Protein AF-A0A0C2X3Q7-F1 (afdb_monomer_lite)

pLDDT: mean 72.23, std 17.95, range [36.09, 97.81]

Sequence (148 aa):
MDGPANLVQNLPSLLKHLSLNDTALFSLTTIRKDLPRLESLTIGFFSVRGLDKFLGDAVERILNTTQLKTFQGTSCNTDTMPVIERTLRPTSNSLEHLTLWEFYTTDPDSISIDLNHFLRLTKITITQLCSFPYYLSDPPCLRLDDKR

Radius of gyration: 16.38 Å; chains: 1; bounding box: 29×50×46 Å

Structure (mmCIF, N/CA/C/O backbone):
data_AF-A0A0C2X3Q7-F1
#
_entry.id   AF-A0A0C2X3Q7-F1
#
loop_
_atom_site.group_PDB
_atom_site.id
_atom_site.type_symbol
_atom_site.label_atom_id
_atom_site.label_alt_id
_atom_site.label_comp_id
_atom_site.label_asym_id
_atom_site.label_entity_id
_atom_site.label_seq_id
_atom_site.pdbx_PDB_ins_code
_atom_site.Cartn_x
_atom_site.Cartn_y
_atom_site.Cartn_z
_atom_site.occupancy
_atom_site.B_iso_or_equiv
_atom_site.auth_seq_id
_atom_site.auth_comp_id
_atom_site.auth_asym_id
_atom_site.auth_atom_id
_atom_site.pdbx_PDB_model_num
ATOM 1 N N . MET A 1 1 ? 5.082 24.020 -13.326 1.00 41.81 1 MET A N 1
ATOM 2 C CA . MET A 1 1 ? 3.707 23.994 -12.797 1.00 41.81 1 MET A CA 1
ATOM 3 C C . MET A 1 1 ? 3.828 23.918 -11.296 1.00 41.81 1 MET A C 1
ATOM 5 O O . MET A 1 1 ? 4.371 22.934 -10.809 1.00 41.81 1 MET A O 1
ATOM 9 N N . ASP A 1 2 ? 3.410 24.964 -10.594 1.00 46.12 2 ASP A N 1
ATOM 10 C CA . ASP A 1 2 ? 3.359 24.944 -9.136 1.00 46.12 2 ASP A CA 1
ATOM 11 C C . ASP A 1 2 ? 2.229 24.001 -8.715 1.00 46.12 2 ASP A C 1
ATOM 13 O O . ASP A 1 2 ? 1.064 24.219 -9.051 1.00 46.12 2 ASP A O 1
ATOM 17 N N . GLY A 1 3 ? 2.582 22.896 -8.055 1.00 53.41 3 GLY A N 1
ATOM 18 C CA . GLY A 1 3 ? 1.598 22.002 -7.449 1.00 53.41 3 GLY A CA 1
ATOM 19 C C . GLY A 1 3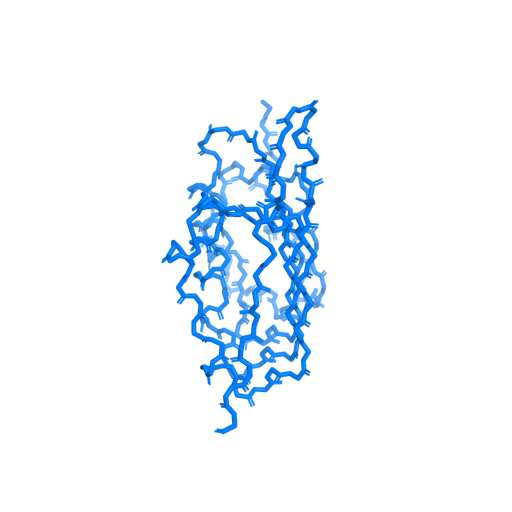 ? 0.841 22.725 -6.329 1.00 53.41 3 GLY A C 1
ATOM 20 O O . GLY A 1 3 ? 1.339 23.717 -5.789 1.00 53.41 3 GLY A O 1
ATOM 21 N N . PRO A 1 4 ? -0.360 22.262 -5.943 1.00 54.31 4 PRO A N 1
ATOM 22 C CA . PRO A 1 4 ? -1.087 22.864 -4.836 1.00 54.31 4 PRO A CA 1
ATOM 23 C C . PRO A 1 4 ? -0.316 22.619 -3.532 1.00 54.31 4 PRO A C 1
ATOM 25 O O . PRO A 1 4 ? -0.476 21.578 -2.893 1.00 54.31 4 PRO A O 1
ATOM 28 N N . ALA A 1 5 ? 0.487 23.604 -3.117 1.00 56.00 5 ALA A N 1
ATOM 29 C CA . ALA A 1 5 ? 1.369 23.569 -1.942 1.00 56.00 5 ALA A CA 1
ATOM 30 C C . ALA A 1 5 ? 0.656 23.236 -0.610 1.00 56.00 5 ALA A C 1
ATOM 32 O O . ALA A 1 5 ? 1.299 22.978 0.404 1.00 56.00 5 ALA A O 1
ATOM 33 N N . ASN A 1 6 ? -0.682 23.193 -0.614 1.00 60.97 6 ASN A N 1
ATOM 34 C CA . ASN A 1 6 ? -1.524 23.030 0.566 1.00 60.97 6 ASN A CA 1
ATOM 35 C C . ASN A 1 6 ? -2.475 21.821 0.495 1.00 60.97 6 ASN A C 1
ATOM 37 O O . ASN A 1 6 ? -3.364 21.717 1.340 1.00 60.97 6 ASN A O 1
ATOM 41 N N . LEU A 1 7 ? -2.343 20.910 -0.482 1.00 66.56 7 LEU A N 1
ATOM 42 C CA . LEU A 1 7 ? -3.272 19.773 -0.615 1.00 66.56 7 LEU A CA 1
ATOM 43 C C . LEU A 1 7 ? -3.336 18.941 0.677 1.00 66.56 7 LEU A C 1
ATOM 45 O O . LEU A 1 7 ? -4.417 18.652 1.182 1.00 66.56 7 LEU A O 1
ATOM 49 N N . VAL A 1 8 ? -2.176 18.640 1.263 1.00 65.25 8 VAL A N 1
ATOM 50 C CA . VAL A 1 8 ? -2.064 17.849 2.499 1.00 65.25 8 VAL A CA 1
ATOM 51 C C . VAL A 1 8 ? -2.624 18.564 3.721 1.00 65.25 8 VAL A C 1
ATOM 53 O O . VAL A 1 8 ? -3.251 17.937 4.580 1.00 65.25 8 VAL A O 1
ATOM 56 N N . GLN A 1 9 ? -2.405 19.876 3.810 1.00 66.00 9 GLN A N 1
ATOM 57 C CA . GLN A 1 9 ? -2.874 20.674 4.941 1.00 66.00 9 GLN A CA 1
ATOM 58 C C . GLN A 1 9 ? -4.404 20.722 4.999 1.00 66.00 9 GLN A C 1
ATOM 60 O O . GLN A 1 9 ? -4.974 20.796 6.084 1.00 66.00 9 GLN A O 1
ATOM 65 N N . ASN A 1 10 ? -5.058 20.600 3.843 1.00 71.88 10 ASN A N 1
ATOM 66 C CA . ASN A 1 10 ? -6.509 20.644 3.714 1.00 71.88 10 ASN A CA 1
ATOM 67 C C . ASN A 1 10 ? -7.181 19.261 3.714 1.00 71.88 10 ASN A C 1
ATOM 69 O O . ASN A 1 10 ? -8.400 19.185 3.560 1.00 71.88 10 ASN A O 1
ATOM 73 N N . LEU A 1 11 ? -6.439 18.158 3.893 1.00 78.19 11 LEU A N 1
ATOM 74 C CA . LEU A 1 11 ? -7.067 16.834 3.949 1.00 78.19 11 LEU A CA 1
ATOM 75 C C . LEU A 1 11 ? -7.977 16.723 5.188 1.00 78.19 11 LEU A C 1
ATOM 77 O O . LEU A 1 11 ? -7.550 17.081 6.288 1.00 78.19 11 LEU A O 1
ATOM 81 N N . PRO A 1 12 ? -9.199 16.184 5.080 1.00 81.69 12 PRO A N 1
ATOM 82 C CA . PRO A 1 12 ? -10.050 15.946 6.243 1.00 81.69 12 PRO A CA 1
ATOM 83 C C . PRO A 1 12 ? -9.371 15.015 7.260 1.00 81.69 12 PRO A C 1
ATOM 85 O O . PRO A 1 12 ? -8.727 14.043 6.875 1.00 81.69 12 PRO A O 1
ATOM 88 N N . SER A 1 13 ? -9.532 15.264 8.563 1.00 79.38 13 SER A N 1
ATOM 89 C CA . SER A 1 13 ? -8.960 14.397 9.615 1.00 79.38 13 SER A CA 1
ATOM 90 C C . SER A 1 13 ? -9.572 12.991 9.635 1.00 79.38 13 SER A C 1
ATOM 92 O O . SER A 1 13 ? -8.913 12.033 10.029 1.00 79.38 13 SER A O 1
ATOM 94 N N . LEU A 1 14 ? -10.820 12.864 9.172 1.00 84.75 14 LEU A N 1
ATOM 95 C CA . LEU A 1 14 ? -11.555 11.602 9.041 1.00 84.75 14 LEU A CA 1
ATOM 96 C C . LEU A 1 14 ? -11.313 10.897 7.698 1.00 84.75 14 LEU A C 1
ATOM 98 O O . LEU A 1 14 ? -11.988 9.913 7.397 1.00 84.75 14 LEU A O 1
ATOM 102 N N . LEU A 1 15 ? -10.398 11.404 6.864 1.00 86.62 15 LEU A N 1
ATOM 103 C CA . LEU A 1 15 ? -10.087 10.781 5.585 1.00 86.62 15 LEU A CA 1
ATOM 104 C C . LEU A 1 15 ? -9.487 9.390 5.819 1.00 86.62 15 LEU A C 1
ATOM 106 O O . LEU A 1 15 ? -8.459 9.254 6.478 1.00 86.62 15 LEU A O 1
ATOM 110 N N . LYS A 1 16 ? -10.134 8.370 5.253 1.00 90.00 16 LYS A N 1
ATOM 111 C CA . LYS A 1 16 ? -9.705 6.965 5.341 1.00 90.00 16 LYS A CA 1
ATOM 112 C C . LYS A 1 16 ? -9.061 6.446 4.063 1.00 90.00 16 LYS A C 1
ATOM 114 O O . LYS A 1 16 ? -8.269 5.513 4.119 1.00 90.00 16 LYS A O 1
ATOM 119 N N . HIS A 1 17 ? -9.409 7.037 2.926 1.00 91.12 17 HIS A N 1
ATOM 120 C CA . HIS A 1 17 ? -8.974 6.594 1.610 1.00 91.12 17 HIS A CA 1
ATOM 121 C C . HIS A 1 17 ? -8.365 7.784 0.884 1.00 91.12 17 HIS A C 1
ATOM 123 O O . HIS A 1 17 ? -9.013 8.822 0.757 1.00 91.12 17 HIS A O 1
ATOM 129 N N . LEU A 1 18 ? -7.128 7.635 0.424 1.00 87.25 18 LEU A N 1
ATOM 130 C CA . LEU A 1 18 ? -6.441 8.653 -0.355 1.00 87.25 18 LEU A CA 1
ATOM 131 C C . LEU A 1 18 ? -5.835 8.016 -1.603 1.00 87.25 18 LEU A C 1
ATOM 133 O O . LEU A 1 18 ? -5.149 7.003 -1.513 1.00 87.25 18 LEU A O 1
ATOM 137 N N . SER A 1 19 ? -6.075 8.637 -2.754 1.00 87.50 19 SER A N 1
ATOM 138 C CA . SER A 1 19 ? -5.438 8.276 -4.017 1.00 87.50 19 SER A CA 1
ATOM 139 C C . SER A 1 19 ? -4.653 9.473 -4.527 1.00 87.50 19 SER A C 1
ATOM 141 O O . SER A 1 19 ? -5.211 10.556 -4.695 1.00 87.50 19 SER A O 1
ATOM 143 N N . LEU A 1 20 ? -3.366 9.266 -4.764 1.00 80.75 20 LEU A N 1
ATOM 144 C CA . LEU A 1 20 ? -2.415 10.243 -5.271 1.00 80.75 20 LEU A CA 1
ATOM 145 C C . LEU A 1 20 ? -1.870 9.711 -6.595 1.00 80.75 20 LEU A C 1
ATOM 147 O O . LEU A 1 20 ? -0.801 9.112 -6.629 1.00 80.75 20 LEU A O 1
ATOM 151 N N . ASN A 1 21 ? -2.643 9.872 -7.668 1.00 75.00 21 ASN A N 1
ATOM 152 C CA . ASN A 1 21 ? -2.231 9.470 -9.014 1.00 75.00 21 ASN A CA 1
ATOM 153 C C . ASN A 1 21 ? -1.784 10.702 -9.783 1.00 75.00 21 ASN A C 1
ATOM 155 O O . ASN A 1 21 ? -2.478 11.718 -9.756 1.00 75.00 21 ASN A O 1
ATOM 159 N N . ASP A 1 22 ? -0.633 10.611 -10.444 1.00 66.75 22 ASP A N 1
ATOM 160 C CA . ASP A 1 22 ? -0.088 11.669 -11.302 1.00 66.75 22 ASP A CA 1
ATOM 161 C C . ASP A 1 22 ? 0.080 13.021 -10.582 1.00 66.75 22 ASP A C 1
ATOM 163 O O . ASP A 1 22 ? 0.189 14.083 -11.197 1.00 66.75 22 ASP A O 1
ATOM 167 N N . THR A 1 23 ? 0.115 12.996 -9.247 1.00 59.44 23 THR A N 1
ATOM 168 C CA . THR A 1 23 ? 0.276 14.190 -8.426 1.00 59.44 23 THR A CA 1
ATOM 169 C C . THR A 1 23 ? 1.744 14.425 -8.163 1.00 59.44 23 THR A C 1
ATOM 171 O O . THR A 1 23 ? 2.382 13.700 -7.400 1.00 59.44 23 THR A O 1
ATOM 174 N N . ALA A 1 24 ? 2.274 15.496 -8.731 1.00 56.47 24 ALA A N 1
ATOM 175 C CA . ALA A 1 24 ? 3.584 15.966 -8.349 1.00 56.47 24 ALA A CA 1
ATOM 176 C C . ALA A 1 24 ? 3.483 16.754 -7.032 1.00 56.47 24 ALA A C 1
ATOM 178 O O . ALA A 1 24 ? 2.967 17.873 -6.975 1.00 56.47 24 ALA A O 1
ATOM 179 N N . LEU A 1 25 ? 3.948 16.132 -5.948 1.00 56.91 25 LEU A N 1
ATOM 180 C CA . LEU A 1 25 ? 4.007 16.732 -4.618 1.00 56.91 25 LEU A CA 1
ATOM 181 C C . LEU A 1 25 ? 5.211 17.680 -4.528 1.00 56.91 25 LEU A C 1
ATOM 183 O O . LEU A 1 25 ? 6.226 17.393 -3.898 1.00 56.91 25 LEU A O 1
ATOM 187 N N . PHE A 1 26 ? 5.109 18.820 -5.205 1.00 50.47 26 PHE A N 1
ATOM 188 C CA . PHE A 1 26 ? 6.113 19.872 -5.138 1.00 50.47 26 PHE A CA 1
ATOM 189 C C . PHE A 1 26 ? 5.932 20.655 -3.835 1.00 50.47 26 PHE A C 1
ATOM 191 O O . PHE A 1 26 ? 5.015 21.458 -3.717 1.00 50.47 26 PHE A O 1
ATOM 198 N N . SER A 1 27 ? 6.824 20.432 -2.869 1.00 50.03 27 SER A N 1
ATOM 199 C CA . SER A 1 27 ? 6.915 21.196 -1.617 1.00 50.03 27 SER A CA 1
ATOM 200 C C . SER A 1 27 ? 5.711 21.038 -0.677 1.00 50.03 27 SER A C 1
ATOM 202 O O . SER A 1 27 ? 4.710 21.746 -0.760 1.00 50.03 27 SER A O 1
ATOM 204 N N . LEU A 1 28 ? 5.834 20.118 0.281 1.00 54.22 28 LEU A N 1
ATOM 205 C CA . LEU A 1 28 ? 4.897 20.000 1.396 1.00 54.22 28 LEU A CA 1
ATOM 206 C C . LEU A 1 28 ? 5.579 20.516 2.659 1.00 54.22 28 LEU A C 1
ATOM 208 O O . LEU A 1 28 ? 6.569 19.949 3.124 1.00 54.22 28 LEU A O 1
ATOM 212 N N . THR A 1 29 ? 5.055 21.607 3.212 1.00 50.84 29 THR A N 1
ATOM 213 C CA . THR A 1 29 ? 5.485 22.107 4.519 1.00 50.84 29 THR A CA 1
ATOM 214 C C . THR A 1 29 ? 4.959 21.184 5.621 1.00 50.84 29 THR A C 1
ATOM 216 O O . THR A 1 29 ? 3.769 20.889 5.722 1.00 50.84 29 THR A O 1
ATOM 219 N N . THR A 1 30 ? 5.889 20.704 6.442 1.00 53.66 30 THR A N 1
ATOM 220 C CA . THR A 1 30 ? 5.823 19.514 7.308 1.00 53.66 30 THR A CA 1
ATOM 221 C C . THR A 1 30 ? 5.035 19.661 8.612 1.00 53.66 30 THR A C 1
ATOM 223 O O . THR A 1 30 ? 5.306 18.961 9.583 1.00 53.66 30 THR A O 1
ATOM 226 N N . ILE A 1 31 ? 4.083 20.586 8.700 1.00 54.16 31 ILE A N 1
ATOM 227 C CA . ILE A 1 31 ? 3.568 21.031 10.003 1.00 54.16 31 ILE A CA 1
ATOM 228 C C . ILE A 1 31 ? 2.073 20.748 10.124 1.00 54.16 31 ILE A C 1
ATOM 230 O O . ILE A 1 31 ? 1.260 21.659 10.253 1.00 54.16 31 ILE A O 1
ATOM 234 N N . ARG A 1 32 ? 1.686 19.469 10.108 1.00 61.78 32 ARG A N 1
ATOM 235 C CA . ARG A 1 32 ? 0.347 19.070 10.556 1.00 61.78 32 ARG A CA 1
ATOM 236 C C . ARG A 1 32 ? 0.460 18.154 11.769 1.00 61.78 32 ARG A C 1
ATOM 238 O O . ARG A 1 32 ? 1.060 17.092 11.686 1.00 61.78 32 ARG A O 1
ATOM 245 N N . LYS A 1 33 ? -0.117 18.587 12.897 1.00 59.91 33 LYS A N 1
ATOM 246 C CA . LYS A 1 33 ? -0.119 17.826 14.161 1.00 59.91 33 LYS A CA 1
ATOM 247 C C . LYS A 1 33 ? -0.993 16.568 14.091 1.00 59.91 33 LYS A C 1
ATOM 249 O O . LYS A 1 33 ? -0.638 15.566 14.696 1.00 59.91 33 LYS A O 1
ATOM 254 N N . ASP A 1 34 ? -2.066 16.611 13.298 1.00 68.56 34 ASP A N 1
ATOM 255 C CA . ASP A 1 34 ? -3.007 15.502 13.127 1.00 68.56 34 ASP A CA 1
ATOM 256 C C . ASP A 1 34 ? -3.009 15.016 11.675 1.00 68.56 34 ASP A C 1
ATOM 258 O O . ASP A 1 34 ? -3.689 15.582 10.814 1.00 68.56 34 ASP A O 1
ATOM 262 N N . LEU A 1 35 ? -2.222 13.976 11.393 1.00 70.81 35 LEU A N 1
ATOM 263 C CA . LEU A 1 35 ? -2.261 13.288 10.103 1.00 70.81 35 LEU A CA 1
ATOM 264 C C . LEU A 1 35 ? -3.488 12.364 10.041 1.00 70.81 35 LEU A C 1
ATOM 266 O O . LEU A 1 35 ? -3.784 11.689 11.034 1.00 70.81 35 LEU A O 1
ATOM 270 N N . PRO A 1 36 ? -4.197 12.298 8.898 1.00 72.56 36 PRO A N 1
ATOM 271 C CA . PRO A 1 36 ? -5.309 11.371 8.742 1.00 72.56 36 PRO A CA 1
ATOM 272 C C . PRO A 1 36 ? -4.827 9.929 8.940 1.00 72.56 36 PRO A C 1
ATOM 274 O O . PRO A 1 36 ? -3.764 9.536 8.453 1.00 72.56 36 PRO A O 1
ATOM 277 N N . ARG A 1 37 ? -5.620 9.141 9.670 1.00 79.81 37 ARG A N 1
ATOM 278 C CA . ARG A 1 37 ? -5.389 7.705 9.869 1.00 79.81 37 ARG A CA 1
ATOM 279 C C . ARG A 1 37 ? -5.972 6.951 8.679 1.00 79.81 37 ARG A C 1
ATOM 281 O O . ARG A 1 37 ? -7.129 6.535 8.708 1.00 79.81 37 ARG A O 1
ATOM 288 N N . LEU A 1 38 ? -5.183 6.845 7.617 1.00 87.12 38 LEU A N 1
ATOM 289 C CA . LEU A 1 38 ? -5.616 6.192 6.388 1.00 87.12 38 LEU A CA 1
ATOM 290 C C . LEU A 1 38 ? -5.745 4.680 6.585 1.00 87.12 38 LEU A C 1
ATOM 292 O O . LEU A 1 38 ? -4.848 4.031 7.116 1.00 87.12 38 LEU A O 1
ATOM 296 N N . GLU A 1 39 ? -6.851 4.129 6.093 1.00 93.50 39 GLU A N 1
ATOM 297 C CA . GLU A 1 39 ? -7.060 2.689 5.933 1.00 93.50 39 GLU A CA 1
ATOM 298 C C . GLU A 1 39 ? -6.646 2.225 4.523 1.00 93.50 39 GLU A C 1
ATOM 300 O O . GLU A 1 39 ? -6.273 1.066 4.345 1.00 93.50 39 GLU A O 1
ATOM 305 N N . SER A 1 40 ? -6.667 3.121 3.525 1.00 93.56 40 SER A N 1
ATOM 306 C CA . SER A 1 40 ? -6.309 2.826 2.132 1.00 93.56 40 SER A CA 1
ATOM 307 C C . SER A 1 40 ? -5.510 3.950 1.478 1.00 93.56 40 SER A C 1
ATOM 309 O O . SER A 1 40 ? -5.866 5.126 1.600 1.00 93.56 40 SER A O 1
ATOM 311 N N . LEU A 1 41 ? -4.479 3.574 0.722 1.00 91.06 41 LEU A N 1
ATOM 312 C CA . LEU A 1 41 ? -3.573 4.487 0.035 1.00 91.06 41 LEU A CA 1
ATOM 313 C C . LEU A 1 41 ? -3.240 3.944 -1.351 1.00 91.06 41 LEU A C 1
ATOM 315 O O . LEU A 1 41 ? -2.734 2.830 -1.481 1.00 91.06 41 LEU A O 1
ATOM 319 N N . THR A 1 42 ? -3.484 4.764 -2.365 1.00 90.38 42 THR A N 1
ATOM 320 C CA . THR A 1 42 ? -3.041 4.524 -3.737 1.00 90.38 42 THR A CA 1
ATOM 321 C C . THR A 1 42 ? -2.044 5.608 -4.124 1.00 90.38 42 THR A C 1
ATOM 323 O O . THR A 1 42 ? -2.331 6.792 -3.944 1.00 90.38 42 THR A O 1
ATOM 326 N N . ILE A 1 43 ? -0.879 5.216 -4.634 1.00 84.44 43 ILE A N 1
ATOM 327 C CA . ILE A 1 43 ? 0.151 6.125 -5.140 1.00 84.44 43 ILE A CA 1
ATOM 328 C C . ILE A 1 43 ? 0.489 5.727 -6.572 1.00 84.44 43 ILE A C 1
ATOM 330 O O . ILE A 1 43 ? 0.935 4.606 -6.824 1.00 84.44 43 ILE A O 1
ATOM 334 N N . GLY A 1 44 ? 0.303 6.667 -7.492 1.00 81.38 44 GLY A N 1
ATOM 335 C CA . GLY A 1 44 ? 0.779 6.564 -8.859 1.00 81.38 44 GLY A CA 1
ATOM 336 C C . GLY A 1 44 ? 2.060 7.363 -9.060 1.00 81.38 44 GLY A C 1
ATOM 337 O O . GLY A 1 44 ? 2.083 8.572 -8.820 1.00 81.38 44 GLY A O 1
ATOM 338 N N . PHE A 1 45 ? 3.126 6.696 -9.499 1.00 73.06 45 PHE A N 1
ATOM 339 C CA . PHE A 1 45 ? 4.403 7.342 -9.797 1.00 73.06 45 PHE A CA 1
ATOM 340 C C . PHE A 1 45 ? 4.468 7.668 -11.290 1.00 73.06 45 PHE A C 1
ATOM 342 O O . PHE A 1 45 ? 4.415 6.768 -12.127 1.00 73.06 45 PHE A O 1
ATOM 349 N N . PHE A 1 46 ? 4.594 8.944 -11.653 1.00 65.00 46 PHE A N 1
ATOM 350 C CA . PHE A 1 46 ? 4.838 9.306 -13.049 1.00 65.00 46 PHE A CA 1
ATOM 351 C C . PHE A 1 46 ? 6.338 9.248 -13.337 1.00 65.00 46 PHE A C 1
ATOM 353 O O . PHE A 1 46 ? 7.130 9.836 -12.601 1.00 65.00 46 PHE A O 1
ATOM 360 N N . SER A 1 47 ? 6.721 8.581 -14.430 1.00 50.97 47 SER A N 1
ATOM 361 C CA . SER A 1 47 ? 8.103 8.497 -14.920 1.00 50.97 47 SER A CA 1
ATOM 362 C C . SER A 1 47 ? 8.574 9.852 -15.467 1.00 50.97 47 SER A C 1
ATOM 364 O O . SER A 1 47 ? 8.689 10.071 -16.672 1.00 50.97 47 SER A O 1
ATOM 366 N N . VAL A 1 48 ? 8.825 10.814 -14.583 1.00 47.25 48 VAL A N 1
ATOM 367 C CA . VAL A 1 48 ? 9.581 12.019 -14.926 1.00 47.25 48 VAL A CA 1
ATOM 368 C C . VAL A 1 48 ? 10.837 12.003 -14.075 1.00 47.25 48 VAL A C 1
ATOM 370 O O . VAL A 1 48 ? 10.775 12.146 -12.855 1.00 47.25 48 VAL A O 1
ATOM 373 N N . ARG A 1 49 ? 11.980 11.796 -14.739 1.00 48.81 49 ARG A N 1
ATOM 374 C CA . ARG A 1 49 ? 13.308 11.666 -14.124 1.00 48.81 49 ARG A CA 1
ATOM 375 C C . ARG A 1 49 ? 13.487 12.669 -12.978 1.00 48.81 49 ARG A C 1
ATOM 377 O O . ARG A 1 49 ? 13.508 13.875 -13.213 1.00 48.81 49 ARG A O 1
ATOM 384 N N . GLY A 1 50 ? 13.640 12.161 -11.754 1.00 50.69 50 GLY A N 1
ATOM 385 C CA . GLY A 1 50 ? 13.987 12.959 -10.576 1.00 50.69 50 GLY A CA 1
ATOM 386 C C . GLY A 1 50 ? 12.843 13.279 -9.610 1.00 50.69 50 GLY A C 1
ATOM 387 O O . GLY A 1 50 ? 13.127 13.839 -8.555 1.00 50.69 50 GLY A O 1
ATOM 388 N N . LEU A 1 51 ? 11.590 12.913 -9.906 1.00 52.59 51 LEU A N 1
ATOM 389 C CA . LEU A 1 51 ? 10.447 13.110 -8.995 1.00 52.59 51 LEU A CA 1
ATOM 390 C C . LEU A 1 51 ? 10.324 12.027 -7.906 1.00 52.59 51 LEU A C 1
ATOM 392 O O . LEU A 1 51 ? 9.725 12.276 -6.858 1.00 52.59 51 LEU A O 1
ATOM 396 N N . ASP A 1 52 ? 10.959 10.872 -8.100 1.00 50.25 52 ASP A N 1
ATOM 397 C CA . ASP A 1 52 ? 10.849 9.700 -7.216 1.00 50.25 52 ASP A CA 1
ATOM 398 C C . ASP A 1 52 ? 11.427 9.989 -5.820 1.00 50.25 52 ASP A C 1
ATOM 400 O O . ASP A 1 52 ? 10.837 9.646 -4.793 1.00 50.25 52 ASP A O 1
ATOM 404 N N . LYS A 1 53 ? 12.538 10.740 -5.764 1.00 50.72 53 LYS A N 1
ATOM 405 C CA . LYS A 1 53 ? 13.139 11.198 -4.499 1.00 50.72 53 LYS A CA 1
ATOM 406 C C . LYS A 1 53 ? 12.237 12.174 -3.734 1.00 50.72 53 LYS A C 1
ATOM 408 O O . LYS A 1 53 ? 12.224 12.142 -2.509 1.00 50.72 53 LYS A O 1
ATOM 413 N N . PHE A 1 54 ? 11.473 13.016 -4.433 1.00 52.25 54 PHE A N 1
ATOM 414 C CA . PHE A 1 54 ? 10.612 14.023 -3.802 1.00 52.25 54 PHE A CA 1
ATOM 415 C C . PHE A 1 54 ? 9.297 13.435 -3.288 1.00 52.25 54 PHE A C 1
ATOM 417 O O . PHE A 1 54 ? 8.815 13.848 -2.235 1.00 52.25 54 PHE A O 1
ATOM 424 N N . LEU A 1 55 ? 8.734 12.455 -3.999 1.00 58.47 55 LEU A N 1
ATOM 425 C CA . LEU A 1 55 ? 7.494 11.793 -3.598 1.00 58.47 55 LEU A CA 1
ATOM 426 C C . LEU A 1 55 ? 7.675 10.928 -2.346 1.00 58.47 55 LEU A C 1
ATOM 428 O O . LEU A 1 55 ? 6.814 10.972 -1.471 1.00 58.47 55 LEU A O 1
ATOM 432 N N . GLY A 1 56 ? 8.789 10.200 -2.210 1.00 56.62 56 GLY A N 1
ATOM 433 C CA . GLY A 1 56 ? 9.007 9.354 -1.030 1.00 56.62 56 GLY A CA 1
ATOM 434 C C . GLY A 1 56 ? 9.125 10.139 0.270 1.00 56.62 56 GLY A C 1
ATOM 435 O O . GLY A 1 56 ? 8.420 9.852 1.235 1.00 56.62 56 GLY A O 1
ATOM 436 N N . ASP A 1 57 ? 9.929 11.201 0.264 1.00 60.31 57 ASP A N 1
ATOM 437 C CA . ASP A 1 57 ? 10.089 12.057 1.439 1.00 60.31 57 ASP A CA 1
ATOM 438 C C . ASP A 1 57 ? 8.800 12.821 1.767 1.00 60.31 57 ASP A C 1
ATOM 440 O O . ASP A 1 57 ? 8.515 13.091 2.932 1.00 60.31 57 ASP A O 1
ATOM 444 N N . ALA A 1 58 ? 8.001 13.161 0.752 1.00 62.16 58 ALA A N 1
ATOM 445 C CA . ALA A 1 58 ? 6.690 13.759 0.938 1.00 62.16 58 ALA A CA 1
ATOM 446 C C . ALA A 1 58 ? 5.730 12.778 1.622 1.00 62.16 58 ALA A C 1
ATOM 448 O O . ALA A 1 58 ? 5.221 13.097 2.693 1.00 62.16 58 ALA A O 1
ATOM 449 N N . VAL A 1 59 ? 5.514 11.589 1.049 1.00 64.38 59 VAL A N 1
ATOM 450 C CA . VAL A 1 59 ? 4.546 10.587 1.534 1.00 64.38 59 VAL A CA 1
ATOM 451 C C . VAL A 1 59 ? 4.792 10.227 3.002 1.00 64.38 59 VAL A C 1
ATOM 453 O O . VAL A 1 59 ? 3.846 10.238 3.791 1.00 64.38 59 VAL A O 1
ATOM 456 N N . GLU A 1 60 ? 6.050 10.010 3.394 1.00 63.28 60 GLU A N 1
ATOM 457 C CA . GLU A 1 60 ? 6.432 9.731 4.787 1.00 63.28 60 GLU A CA 1
ATOM 458 C C . GLU A 1 60 ? 6.094 10.883 5.746 1.00 63.28 60 GLU A C 1
ATOM 460 O O . GLU A 1 60 ? 5.711 10.668 6.895 1.00 63.28 60 GLU A O 1
ATOM 465 N N . ARG A 1 61 ? 6.236 12.127 5.283 1.00 64.62 61 ARG A N 1
ATOM 466 C CA . ARG A 1 61 ? 6.016 13.330 6.097 1.00 64.62 61 ARG A CA 1
ATOM 467 C C . ARG A 1 61 ? 4.548 13.713 6.221 1.00 64.62 61 ARG A C 1
ATOM 469 O O . ARG A 1 61 ? 4.196 14.467 7.128 1.00 64.62 61 ARG A O 1
ATOM 476 N N . ILE A 1 62 ? 3.710 13.251 5.297 1.00 67.12 62 ILE A N 1
ATOM 477 C CA . ILE A 1 62 ? 2.339 13.743 5.148 1.00 67.12 62 ILE A CA 1
ATOM 478 C C . ILE A 1 62 ? 1.268 12.736 5.525 1.00 67.12 62 ILE A C 1
ATOM 480 O O . ILE A 1 62 ? 0.120 13.140 5.701 1.00 67.12 62 ILE A O 1
ATOM 484 N N . LEU A 1 63 ? 1.614 11.459 5.683 1.00 71.88 63 LEU A N 1
ATOM 485 C CA . LEU A 1 63 ? 0.653 10.408 5.994 1.00 71.88 63 LEU A CA 1
ATOM 486 C C . LEU A 1 63 ? 1.143 9.544 7.151 1.00 71.88 63 LEU A C 1
ATOM 488 O O . LEU A 1 63 ? 2.253 9.024 7.140 1.00 71.88 63 LEU A O 1
ATOM 492 N N . ASN A 1 64 ? 0.272 9.329 8.136 1.00 76.81 64 ASN A N 1
ATOM 493 C CA . ASN A 1 64 ? 0.475 8.262 9.102 1.00 76.81 64 ASN A CA 1
ATOM 494 C C . ASN A 1 64 ? -0.078 6.962 8.506 1.00 76.81 64 ASN A C 1
ATOM 496 O O . ASN A 1 64 ? -1.287 6.728 8.528 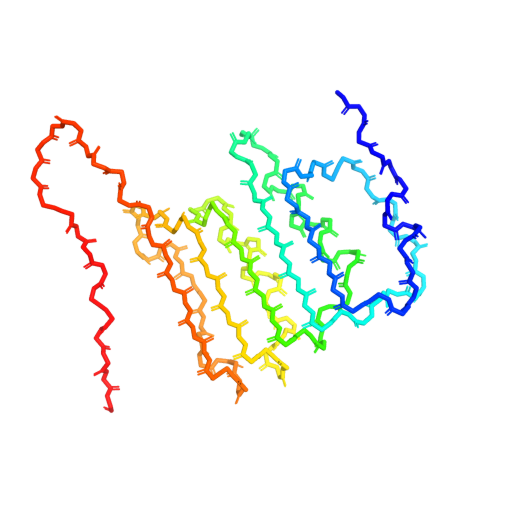1.00 76.81 64 ASN A O 1
ATOM 500 N N . THR A 1 65 ? 0.807 6.119 7.979 1.00 83.69 65 THR A N 1
ATOM 501 C CA . THR A 1 65 ? 0.440 4.848 7.341 1.00 83.69 65 THR A CA 1
ATOM 502 C C . THR A 1 65 ? 0.391 3.668 8.317 1.00 83.69 65 THR A C 1
ATOM 504 O O . THR A 1 65 ? 0.065 2.562 7.912 1.00 83.69 65 THR A O 1
ATOM 507 N N . THR A 1 66 ? 0.621 3.862 9.621 1.00 86.88 66 THR A N 1
ATOM 508 C CA . THR A 1 66 ? 0.654 2.746 10.598 1.00 86.88 66 THR A CA 1
ATOM 509 C C . THR A 1 66 ? -0.643 1.935 10.692 1.00 86.88 66 THR A C 1
ATOM 511 O O . THR A 1 66 ? -0.622 0.798 11.157 1.00 86.88 66 THR A O 1
ATOM 514 N N . GLN A 1 67 ? -1.776 2.486 10.248 1.00 89.56 67 GLN A N 1
ATOM 515 C CA . GLN A 1 67 ? -3.089 1.820 10.238 1.00 89.56 67 GLN A CA 1
ATOM 516 C C . GLN A 1 67 ? -3.542 1.400 8.835 1.00 89.56 67 GLN A C 1
ATOM 518 O O . GLN A 1 67 ? -4.696 1.011 8.649 1.00 89.56 67 GLN A O 1
ATOM 523 N N . LEU A 1 68 ? -2.645 1.491 7.854 1.00 92.44 68 LEU A N 1
ATOM 524 C CA . LEU A 1 68 ? -2.958 1.218 6.468 1.00 92.44 68 LEU A CA 1
ATOM 525 C C . LEU A 1 68 ? -3.248 -0.269 6.270 1.00 92.44 68 LEU A C 1
ATOM 527 O O . LEU A 1 68 ? -2.384 -1.107 6.497 1.00 92.44 68 LEU A O 1
ATOM 531 N N . LYS A 1 69 ? -4.455 -0.584 5.800 1.00 96.50 69 LYS A N 1
ATOM 532 C CA . LYS A 1 69 ? -4.873 -1.952 5.473 1.00 96.50 69 LYS A CA 1
ATOM 533 C C . LYS A 1 69 ? -4.656 -2.273 4.006 1.00 96.50 69 LYS A C 1
ATOM 535 O O . LYS A 1 69 ? -4.358 -3.410 3.667 1.00 96.50 69 LYS A O 1
ATOM 540 N N . THR A 1 70 ? -4.839 -1.292 3.126 1.00 96.75 70 THR A N 1
ATOM 541 C CA . THR A 1 70 ? -4.716 -1.477 1.676 1.00 96.75 70 THR A CA 1
ATOM 542 C C . THR A 1 70 ? -3.710 -0.494 1.096 1.00 96.75 70 THR A C 1
ATOM 544 O O . THR A 1 70 ? -3.861 0.718 1.253 1.00 96.75 70 THR A O 1
ATOM 547 N N . PHE A 1 71 ? -2.708 -1.019 0.395 1.00 93.94 71 PHE A N 1
ATOM 548 C CA . PHE A 1 71 ? -1.756 -0.228 -0.375 1.00 93.94 71 PHE A CA 1
ATOM 549 C C . PHE A 1 71 ? -1.806 -0.609 -1.853 1.00 93.94 71 PHE A C 1
ATOM 551 O O . PHE A 1 71 ? -1.793 -1.794 -2.194 1.00 93.94 71 PHE A O 1
ATOM 558 N N . GLN A 1 72 ? -1.802 0.398 -2.724 1.00 93.44 72 GLN A N 1
ATOM 559 C CA . GLN A 1 72 ? -1.617 0.230 -4.159 1.00 93.44 72 GLN A CA 1
ATOM 560 C C . GLN A 1 72 ? -0.533 1.180 -4.678 1.00 93.44 72 GLN A C 1
ATOM 562 O O . GLN A 1 72 ? -0.675 2.395 -4.566 1.00 93.44 72 GLN A O 1
ATOM 567 N N . GLY A 1 73 ? 0.518 0.628 -5.282 1.00 89.31 73 GLY A N 1
ATOM 568 C CA . GLY A 1 73 ? 1.519 1.378 -6.046 1.00 89.31 73 GLY A CA 1
ATOM 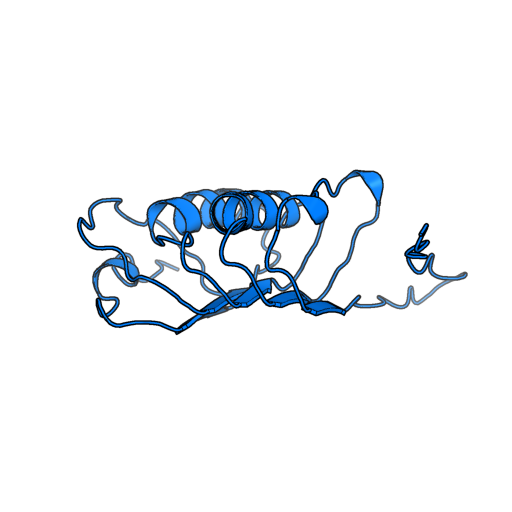569 C C . GLY A 1 73 ? 1.372 1.101 -7.541 1.00 89.31 73 GLY A C 1
ATOM 570 O O . GLY A 1 73 ? 1.086 -0.036 -7.908 1.00 89.31 73 GLY A O 1
ATOM 571 N N . THR A 1 74 ? 1.558 2.100 -8.405 1.00 86.00 74 THR A N 1
ATOM 572 C CA . THR A 1 74 ? 1.687 1.907 -9.870 1.00 86.00 74 THR A CA 1
ATOM 573 C C . THR A 1 74 ? 3.111 2.204 -10.344 1.00 86.00 74 THR A C 1
ATOM 575 O O . THR A 1 74 ? 3.944 2.605 -9.537 1.00 86.00 74 THR A O 1
ATOM 578 N N . SER A 1 75 ? 3.414 1.994 -11.628 1.00 82.69 75 SER A N 1
ATOM 579 C CA . SER A 1 75 ? 4.738 2.229 -12.228 1.00 82.69 75 SER A CA 1
ATOM 580 C C . SER A 1 75 ? 5.900 1.607 -11.441 1.00 82.69 75 SER A C 1
ATOM 582 O O . SER A 1 75 ? 6.962 2.218 -11.327 1.00 82.69 75 SER A O 1
ATOM 584 N N . CYS A 1 76 ? 5.691 0.423 -10.855 1.00 82.12 76 CYS A N 1
ATOM 585 C CA . CYS A 1 76 ? 6.622 -0.190 -9.909 1.00 82.12 76 CYS A CA 1
ATOM 586 C C . CYS A 1 76 ? 7.920 -0.633 -10.609 1.00 82.12 76 CYS A C 1
ATOM 588 O O . CYS A 1 76 ? 7.988 -1.727 -11.162 1.00 82.12 76 CYS A O 1
ATOM 590 N N . ASN A 1 77 ? 8.954 0.205 -10.561 1.00 80.62 77 ASN A N 1
ATOM 591 C CA . ASN A 1 77 ? 10.276 -0.046 -11.134 1.00 80.62 77 ASN A CA 1
ATOM 592 C C . ASN A 1 77 ? 11.413 0.227 -10.134 1.00 80.62 77 ASN A C 1
ATOM 594 O O . ASN A 1 77 ? 11.168 0.625 -8.994 1.00 80.62 77 ASN A O 1
ATOM 598 N N . THR A 1 78 ? 12.662 0.023 -10.557 1.00 78.56 78 THR A N 1
ATOM 599 C CA . THR A 1 78 ? 13.860 0.190 -9.715 1.00 78.56 78 THR A CA 1
ATOM 600 C C . THR A 1 78 ? 13.970 1.577 -9.058 1.00 78.56 78 THR A C 1
ATOM 602 O O . THR A 1 78 ? 14.498 1.679 -7.953 1.00 78.56 78 THR A O 1
ATOM 605 N N . ASP A 1 79 ? 13.423 2.633 -9.666 1.00 77.31 79 ASP A N 1
ATOM 606 C CA . ASP A 1 79 ? 13.439 3.989 -9.101 1.00 77.31 79 ASP A CA 1
ATOM 607 C C . ASP A 1 79 ? 12.328 4.203 -8.055 1.00 77.31 79 ASP A C 1
ATOM 609 O O . ASP A 1 79 ? 12.523 4.898 -7.054 1.00 77.31 79 ASP A O 1
ATOM 613 N N . THR A 1 80 ? 11.157 3.586 -8.246 1.00 78.44 80 THR A N 1
ATOM 614 C CA . THR A 1 80 ? 9.973 3.790 -7.388 1.00 78.44 80 THR A CA 1
ATOM 615 C C . THR A 1 80 ? 9.874 2.788 -6.237 1.00 78.44 80 THR A C 1
ATOM 617 O O . THR A 1 80 ? 9.313 3.098 -5.185 1.00 78.44 80 THR A O 1
ATOM 620 N N . MET 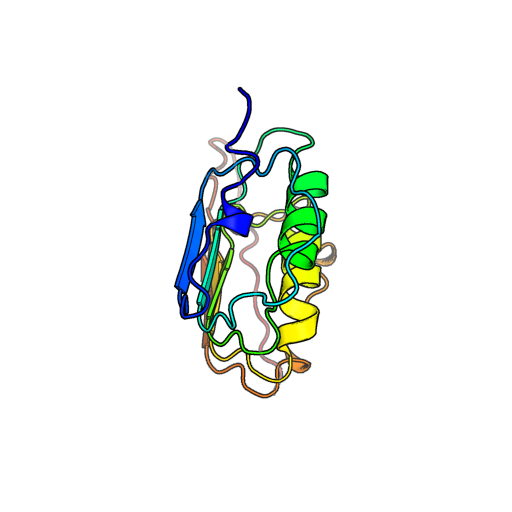A 1 81 ? 10.410 1.576 -6.407 1.00 82.81 81 MET A N 1
ATOM 621 C CA . MET A 1 81 ? 10.332 0.505 -5.405 1.00 82.81 81 MET A CA 1
ATOM 622 C C . MET A 1 81 ? 10.939 0.891 -4.046 1.00 82.81 81 MET A C 1
ATOM 624 O O . MET A 1 81 ? 10.277 0.645 -3.036 1.00 82.81 81 MET A O 1
ATOM 628 N N . PRO A 1 82 ? 12.079 1.609 -3.968 1.00 81.00 82 PRO A N 1
ATOM 629 C CA . PRO A 1 82 ? 12.596 2.108 -2.692 1.00 81.00 82 PRO A CA 1
ATOM 630 C C . PRO A 1 82 ? 11.642 3.065 -1.957 1.00 81.00 82 PRO A C 1
ATOM 632 O O . PRO A 1 82 ? 11.694 3.195 -0.734 1.00 81.00 82 PRO A O 1
ATOM 635 N N . VAL A 1 83 ? 10.769 3.780 -2.674 1.00 79.62 83 VAL A N 1
ATOM 636 C CA . VAL A 1 83 ? 9.745 4.644 -2.062 1.00 79.62 83 VAL A CA 1
ATOM 637 C C . VAL A 1 83 ? 8.583 3.814 -1.523 1.00 79.62 83 VAL A C 1
ATOM 639 O O . VAL A 1 83 ? 8.109 4.053 -0.409 1.00 79.62 83 VAL A O 1
ATOM 642 N N . ILE A 1 84 ? 8.143 2.822 -2.298 1.00 84.38 84 ILE A N 1
ATOM 643 C CA . ILE A 1 84 ? 7.102 1.874 -1.894 1.00 84.38 84 ILE A CA 1
ATOM 644 C C . ILE A 1 84 ? 7.547 1.124 -0.632 1.00 84.38 84 ILE A C 1
ATOM 646 O O . ILE A 1 84 ? 6.826 1.121 0.361 1.00 84.38 84 ILE A O 1
ATOM 650 N N . GLU A 1 85 ? 8.766 0.586 -0.621 1.00 85.62 85 GLU A N 1
ATOM 651 C CA . GLU A 1 85 ? 9.379 -0.090 0.529 1.00 85.62 85 GLU A CA 1
ATOM 652 C C . GLU A 1 85 ? 9.342 0.758 1.801 1.00 85.62 85 GLU A C 1
ATOM 654 O O . GLU A 1 85 ? 8.890 0.303 2.858 1.00 85.62 85 GLU A O 1
ATOM 659 N N . ARG A 1 86 ? 9.781 2.017 1.701 1.00 82.69 86 ARG A N 1
ATOM 660 C CA . ARG A 1 86 ? 9.770 2.946 2.835 1.00 82.69 86 ARG A CA 1
ATOM 661 C C . ARG A 1 86 ? 8.354 3.253 3.319 1.00 82.69 86 ARG A C 1
ATOM 663 O O . ARG A 1 86 ? 8.117 3.238 4.526 1.00 82.69 86 ARG A O 1
ATOM 670 N N . THR A 1 87 ? 7.411 3.451 2.398 1.00 83.81 87 THR A N 1
ATOM 671 C CA . THR A 1 87 ? 5.996 3.712 2.716 1.00 83.81 87 THR A CA 1
ATOM 672 C C . THR A 1 87 ? 5.339 2.525 3.422 1.00 83.81 87 THR A C 1
ATOM 674 O O . THR A 1 87 ? 4.526 2.717 4.329 1.00 83.81 87 THR A O 1
ATOM 677 N N . LEU A 1 88 ? 5.707 1.302 3.028 1.00 88.12 88 LEU A N 1
ATOM 678 C CA . LEU A 1 88 ? 5.170 0.062 3.578 1.00 88.12 88 LEU A CA 1
ATOM 679 C C . LEU A 1 88 ? 5.793 -0.320 4.925 1.00 88.12 88 LEU A C 1
ATOM 681 O O . LEU A 1 88 ? 5.105 -0.923 5.744 1.00 88.12 88 LEU A O 1
ATOM 685 N N . ARG A 1 89 ? 7.048 0.050 5.209 1.00 87.25 89 ARG A N 1
ATOM 686 C CA . ARG A 1 89 ? 7.744 -0.294 6.467 1.00 87.25 89 ARG A CA 1
ATOM 687 C C . ARG A 1 89 ? 6.913 -0.079 7.751 1.00 87.25 89 ARG A C 1
ATOM 689 O O . ARG A 1 89 ? 6.866 -1.004 8.560 1.00 87.25 89 ARG A O 1
ATOM 696 N N . PRO A 1 90 ? 6.243 1.069 7.983 1.00 88.06 90 PRO A N 1
ATOM 697 C CA . PRO A 1 90 ? 5.419 1.279 9.183 1.00 88.06 90 PRO A CA 1
ATOM 698 C C . PRO A 1 90 ? 4.089 0.499 9.188 1.00 88.06 90 PRO A C 1
ATOM 700 O O . PRO A 1 90 ? 3.394 0.497 10.202 1.00 88.06 90 PRO A O 1
ATOM 703 N N . THR A 1 91 ? 3.718 -0.144 8.078 1.00 90.69 91 THR A N 1
ATOM 704 C CA . THR A 1 91 ? 2.437 -0.852 7.892 1.00 90.69 91 THR A CA 1
ATOM 705 C C . THR A 1 91 ? 2.513 -2.343 8.250 1.00 90.69 91 THR A C 1
ATOM 707 O O . THR A 1 91 ? 1.523 -3.059 8.126 1.00 90.69 91 THR A O 1
ATOM 710 N N . SER A 1 92 ? 3.662 -2.825 8.743 1.00 90.00 92 SER A N 1
ATOM 711 C CA . SER A 1 92 ? 3.930 -4.250 9.019 1.00 90.00 92 SER A CA 1
ATOM 712 C C . SER A 1 92 ? 2.864 -4.954 9.870 1.00 90.00 92 SER A C 1
ATOM 714 O O . SER A 1 92 ? 2.551 -6.122 9.653 1.00 90.00 92 SER A O 1
ATOM 716 N N . ASN A 1 93 ? 2.245 -4.234 10.808 1.00 92.88 93 ASN A N 1
ATOM 717 C CA . ASN A 1 93 ? 1.236 -4.784 11.716 1.00 92.88 93 ASN A CA 1
ATOM 718 C C . ASN A 1 93 ? -0.219 -4.586 11.262 1.00 92.88 93 ASN A C 1
ATOM 720 O O . ASN A 1 93 ? -1.128 -5.029 11.966 1.00 92.88 93 ASN A O 1
ATOM 724 N N . SER A 1 94 ? -0.464 -3.891 10.151 1.00 95.06 94 SER A N 1
ATOM 725 C CA . SER A 1 94 ? -1.807 -3.467 9.727 1.00 95.06 94 SER A CA 1
ATOM 726 C C . SER A 1 94 ? -2.141 -3.787 8.276 1.00 95.06 94 SER A C 1
ATOM 728 O O . SER A 1 94 ? -3.324 -3.929 7.975 1.00 95.06 94 SER A O 1
ATOM 730 N N . LEU A 1 95 ? -1.142 -3.939 7.407 1.00 96.31 95 LEU A N 1
ATOM 731 C CA . LEU A 1 95 ? -1.355 -4.176 5.986 1.00 96.31 95 LEU A CA 1
ATOM 732 C C . LEU A 1 95 ? -2.006 -5.539 5.745 1.00 96.31 95 LEU A C 1
ATOM 734 O O . LEU A 1 95 ? -1.460 -6.575 6.113 1.00 96.31 95 LEU A O 1
ATOM 738 N N . GLU A 1 96 ? -3.163 -5.522 5.091 1.00 97.81 96 GLU A N 1
ATOM 739 C CA . GLU A 1 96 ? -3.951 -6.702 4.731 1.00 97.81 96 GLU A CA 1
ATOM 740 C C . GLU A 1 96 ? -3.849 -6.993 3.229 1.00 97.81 96 GLU A C 1
ATOM 742 O O . GLU A 1 96 ? -3.761 -8.155 2.827 1.00 97.81 96 GLU A O 1
ATOM 747 N N . HIS A 1 97 ? -3.817 -5.944 2.399 1.00 97.69 97 HIS A N 1
ATOM 748 C CA . HIS A 1 97 ? -3.816 -6.036 0.942 1.00 97.69 97 HIS A CA 1
ATOM 749 C C . HIS A 1 97 ? -2.711 -5.178 0.314 1.00 97.69 97 HIS A C 1
ATOM 751 O O . HIS A 1 97 ? -2.678 -3.957 0.489 1.00 97.69 97 HIS A O 1
ATOM 757 N N . LEU A 1 98 ? -1.862 -5.814 -0.492 1.00 95.19 98 LEU A N 1
ATOM 758 C CA . LEU A 1 98 ? -0.812 -5.167 -1.272 1.00 95.19 98 LEU A CA 1
ATOM 759 C C . LEU A 1 98 ? -1.083 -5.336 -2.769 1.00 95.19 98 LEU A C 1
ATOM 761 O O . LEU A 1 98 ? -1.209 -6.457 -3.258 1.00 95.19 98 LEU A O 1
ATOM 765 N N . THR A 1 99 ? -1.142 -4.227 -3.505 1.00 94.88 99 THR A N 1
ATOM 766 C CA . THR A 1 99 ? -1.214 -4.225 -4.971 1.00 94.88 99 THR A CA 1
ATOM 767 C C . THR A 1 99 ? -0.028 -3.468 -5.560 1.00 94.88 99 THR A C 1
ATOM 769 O O . THR A 1 99 ? 0.161 -2.288 -5.275 1.00 94.88 99 THR A O 1
ATOM 772 N N . LEU A 1 100 ? 0.755 -4.136 -6.403 1.00 91.00 100 LEU A N 1
ATOM 773 C CA . LEU A 1 100 ? 1.840 -3.541 -7.178 1.00 91.00 100 LEU A CA 1
ATOM 774 C C . LEU A 1 100 ? 1.468 -3.620 -8.657 1.00 91.00 100 LEU A C 1
ATOM 776 O O . LEU A 1 100 ? 1.342 -4.706 -9.222 1.00 91.00 100 LEU A O 1
ATOM 780 N N . TRP A 1 101 ? 1.230 -2.467 -9.263 1.00 88.69 101 TRP A N 1
ATOM 781 C CA . TRP A 1 101 ? 0.824 -2.325 -10.653 1.00 88.69 101 TRP A CA 1
ATOM 782 C C . TRP A 1 101 ? 1.982 -1.853 -11.517 1.00 88.69 101 TRP A C 1
ATOM 784 O O . TRP A 1 101 ? 2.862 -1.126 -11.052 1.00 88.69 101 TRP A O 1
ATOM 794 N N . GLU A 1 102 ? 1.941 -2.254 -12.788 1.00 85.75 102 GLU A N 1
ATOM 795 C CA . GLU A 1 102 ? 2.962 -1.912 -13.781 1.00 85.75 102 GLU A CA 1
ATOM 796 C C . GLU A 1 102 ? 4.364 -2.294 -13.302 1.00 85.75 102 GLU A C 1
ATOM 798 O O . GLU A 1 102 ? 5.324 -1.538 -13.417 1.00 85.75 102 GLU A O 1
ATOM 803 N N . PHE A 1 103 ? 4.451 -3.480 -12.703 1.00 82.25 103 PHE A N 1
ATOM 804 C CA . PHE A 1 103 ? 5.677 -3.980 -12.120 1.00 82.25 103 PHE A CA 1
ATOM 805 C C . PHE A 1 103 ? 6.678 -4.309 -13.223 1.00 82.25 103 PHE A C 1
ATOM 807 O O . PHE A 1 103 ? 6.480 -5.252 -13.985 1.00 82.25 103 PHE A O 1
ATOM 814 N N . TYR A 1 104 ? 7.736 -3.513 -13.320 1.00 79.81 104 TYR A N 1
ATOM 815 C CA . TYR A 1 104 ? 8.792 -3.640 -14.310 1.00 79.81 104 TYR A CA 1
ATOM 816 C C . TYR A 1 104 ? 10.144 -3.485 -13.620 1.00 79.81 104 TYR A C 1
ATOM 818 O O . TYR A 1 104 ? 10.564 -2.381 -13.284 1.00 79.81 104 TYR A O 1
ATOM 826 N N . THR A 1 105 ? 10.847 -4.599 -13.434 1.00 70.38 105 THR A N 1
ATOM 827 C CA . THR A 1 105 ? 12.238 -4.590 -12.983 1.00 70.38 105 THR A CA 1
ATOM 828 C C . THR A 1 105 ? 13.108 -5.349 -13.974 1.00 70.38 105 THR A C 1
ATOM 830 O O . THR A 1 105 ? 12.739 -6.427 -14.437 1.00 70.38 105 THR A O 1
ATOM 833 N N . THR A 1 106 ? 14.257 -4.771 -14.318 1.00 70.62 106 THR A N 1
ATOM 834 C CA . THR A 1 106 ? 15.299 -5.443 -15.108 1.00 70.62 106 THR A CA 1
ATOM 835 C C . THR A 1 106 ? 16.249 -6.256 -14.234 1.00 70.62 106 THR A C 1
ATOM 837 O O . THR A 1 106 ? 17.024 -7.047 -14.760 1.00 70.62 106 THR A O 1
ATOM 840 N N . ASP A 1 107 ? 16.193 -6.051 -12.918 1.00 70.62 107 ASP A N 1
ATOM 841 C CA . ASP A 1 107 ? 17.018 -6.726 -11.925 1.00 70.62 107 ASP A CA 1
ATOM 842 C C . ASP A 1 107 ? 16.119 -7.223 -10.778 1.00 70.62 107 ASP A C 1
ATOM 844 O O . ASP A 1 107 ? 15.651 -6.414 -9.966 1.00 70.62 107 ASP A O 1
ATOM 848 N N . PRO A 1 108 ? 15.813 -8.528 -10.705 1.00 66.81 108 PRO A N 1
ATOM 849 C CA . PRO A 1 108 ? 14.951 -9.068 -9.659 1.00 66.81 108 PRO A CA 1
ATOM 850 C C . PRO A 1 108 ? 15.536 -8.878 -8.251 1.00 66.81 108 PRO A C 1
ATOM 852 O O . PRO A 1 108 ? 14.760 -8.759 -7.305 1.00 66.81 108 PRO A O 1
ATOM 855 N N . ASP A 1 109 ? 16.861 -8.763 -8.117 1.00 70.44 109 ASP A N 1
ATOM 856 C CA . ASP A 1 109 ? 17.534 -8.578 -6.827 1.00 70.44 109 ASP A CA 1
ATOM 857 C C . ASP A 1 109 ? 17.495 -7.115 -6.346 1.00 70.44 109 ASP A C 1
ATOM 859 O O . ASP A 1 109 ? 17.796 -6.823 -5.188 1.00 70.44 109 ASP A O 1
ATOM 863 N N . SER A 1 110 ? 17.077 -6.177 -7.206 1.00 68.06 110 SER A N 1
ATOM 864 C CA . SER A 1 110 ? 16.946 -4.754 -6.855 1.00 68.06 110 SER A CA 1
ATOM 865 C C . SER A 1 110 ? 15.747 -4.438 -5.951 1.00 68.06 110 SER A C 1
ATOM 867 O O . SER A 1 110 ? 15.601 -3.303 -5.496 1.00 68.06 110 SER A O 1
ATOM 869 N N . ILE A 1 111 ? 14.887 -5.425 -5.684 1.00 70.00 111 ILE A N 1
ATOM 870 C CA . ILE A 1 111 ? 13.680 -5.282 -4.869 1.00 70.00 111 ILE A CA 1
ATOM 871 C C . ILE A 1 111 ? 13.880 -6.025 -3.554 1.00 70.00 111 ILE A C 1
ATOM 873 O O . ILE A 1 111 ? 14.124 -7.227 -3.540 1.00 70.00 111 ILE A O 1
ATOM 877 N N . SER A 1 112 ? 13.739 -5.312 -2.438 1.00 73.06 112 SER A N 1
ATOM 878 C CA . SER A 1 112 ? 14.116 -5.790 -1.105 1.00 73.06 112 SER A CA 1
ATOM 879 C C . SER A 1 112 ? 12.947 -5.875 -0.113 1.00 73.06 112 SER A C 1
ATOM 881 O O . SER A 1 112 ? 13.158 -5.948 1.100 1.00 73.06 112 SER A O 1
ATOM 883 N N . ILE A 1 113 ? 11.696 -5.890 -0.597 1.00 79.50 113 ILE A N 1
ATOM 884 C CA . ILE A 1 113 ? 10.520 -6.048 0.273 1.00 79.50 113 ILE A CA 1
ATOM 885 C C . ILE A 1 113 ? 10.508 -7.454 0.890 1.00 79.50 113 ILE A C 1
ATOM 887 O O . ILE A 1 113 ? 10.131 -8.427 0.238 1.00 79.50 113 ILE A O 1
ATOM 891 N N . ASP A 1 114 ? 10.817 -7.543 2.184 1.00 84.94 114 ASP A N 1
ATOM 892 C CA . ASP A 1 114 ? 10.545 -8.742 2.978 1.00 84.94 114 ASP A CA 1
ATOM 893 C C . ASP A 1 114 ? 9.056 -8.811 3.338 1.00 84.94 114 ASP A C 1
ATOM 895 O O . ASP A 1 114 ? 8.576 -8.180 4.287 1.00 84.94 114 ASP A O 1
ATOM 899 N N . LEU A 1 115 ? 8.313 -9.590 2.553 1.00 86.62 115 LEU A N 1
ATOM 900 C CA . LEU A 1 115 ? 6.877 -9.776 2.736 1.00 86.62 115 LEU A CA 1
ATOM 901 C C . LEU A 1 115 ? 6.532 -10.510 4.044 1.00 86.62 115 LEU A C 1
ATOM 903 O O . LEU A 1 115 ? 5.418 -10.359 4.543 1.00 86.62 115 LEU A O 1
ATOM 907 N N . ASN A 1 116 ? 7.477 -11.242 4.648 1.00 87.12 116 ASN A N 1
ATOM 908 C CA . ASN A 1 116 ? 7.240 -11.969 5.900 1.00 87.12 116 ASN A CA 1
ATOM 909 C C . ASN A 1 116 ? 7.087 -11.038 7.106 1.00 87.12 116 ASN A C 1
ATOM 911 O O . ASN A 1 116 ? 6.538 -11.429 8.135 1.00 87.12 116 ASN A O 1
ATOM 915 N N . HIS A 1 117 ? 7.539 -9.789 6.985 1.00 89.19 117 HIS A N 1
ATOM 916 C CA . HIS A 1 117 ? 7.369 -8.790 8.031 1.00 89.19 117 HIS A CA 1
ATOM 917 C C . HIS A 1 117 ? 5.903 -8.329 8.170 1.00 89.19 117 HIS A C 1
ATOM 919 O O . HIS A 1 117 ? 5.533 -7.765 9.200 1.00 89.19 117 HIS A O 1
ATOM 925 N N . PHE A 1 118 ? 5.042 -8.579 7.176 1.00 92.69 118 PHE A N 1
ATOM 926 C CA . PHE A 1 118 ? 3.641 -8.156 7.203 1.00 92.69 118 PHE A CA 1
ATOM 927 C C . PHE A 1 118 ? 2.730 -9.246 7.777 1.00 92.69 118 PHE A C 1
ATOM 929 O O . PHE A 1 118 ? 2.130 -10.036 7.051 1.00 92.69 118 PHE A O 1
ATOM 936 N N . LEU A 1 119 ? 2.574 -9.258 9.103 1.00 91.62 119 LEU A N 1
ATOM 937 C CA . LEU A 1 119 ? 1.877 -10.324 9.842 1.00 91.62 119 LEU A CA 1
ATOM 938 C C . LEU A 1 119 ? 0.383 -10.477 9.505 1.00 91.62 119 LEU A C 1
ATOM 940 O O . LEU A 1 119 ? -0.230 -11.482 9.859 1.00 91.62 119 LEU A O 1
ATOM 944 N N . ARG A 1 120 ? -0.223 -9.464 8.879 1.00 95.75 120 ARG A N 1
ATOM 945 C CA . ARG A 1 120 ? -1.647 -9.444 8.506 1.00 95.75 120 ARG A CA 1
ATOM 946 C C . ARG A 1 120 ? -1.887 -9.523 7.004 1.00 95.75 120 ARG A C 1
ATOM 948 O O . ARG A 1 120 ? -3.041 -9.480 6.583 1.00 95.75 120 ARG A O 1
ATOM 955 N N . LEU A 1 121 ? -0.829 -9.634 6.205 1.00 96.19 121 LEU A N 1
ATOM 956 C CA . LEU A 1 121 ? -0.943 -9.623 4.756 1.00 96.19 121 LEU A CA 1
ATOM 957 C C . LEU A 1 121 ? -1.652 -10.898 4.294 1.00 96.19 121 LEU A C 1
ATOM 959 O O . LEU A 1 121 ? -1.143 -12.003 4.453 1.00 96.19 121 LEU A O 1
ATOM 963 N N . THR A 1 122 ? -2.846 -10.739 3.730 1.00 96.50 122 THR A N 1
ATOM 964 C CA . THR A 1 122 ? -3.682 -11.855 3.254 1.00 96.50 122 THR A CA 1
ATOM 965 C C . THR A 1 122 ? -3.809 -11.881 1.740 1.00 96.50 122 THR A C 1
ATOM 967 O O . THR A 1 122 ? -4.143 -12.917 1.166 1.00 96.50 122 THR A O 1
ATOM 970 N N . LYS A 1 123 ? -3.536 -10.756 1.070 1.00 96.44 123 LYS A N 1
ATOM 971 C CA . LYS A 1 123 ? -3.632 -10.648 -0.383 1.00 96.44 123 LYS A CA 1
ATOM 972 C C . LYS A 1 123 ? -2.481 -9.847 -0.961 1.00 96.44 123 LYS A C 1
ATOM 974 O O . LYS A 1 123 ? -2.249 -8.702 -0.575 1.00 96.44 123 LYS A O 1
ATOM 979 N N . ILE A 1 124 ? -1.844 -10.429 -1.970 1.00 94.06 124 ILE A N 1
ATOM 980 C CA . ILE A 1 124 ? -0.830 -9.776 -2.792 1.00 94.06 124 ILE A CA 1
ATOM 981 C C . ILE A 1 124 ? -1.289 -9.862 -4.241 1.00 94.06 124 ILE A C 1
ATOM 983 O O . ILE A 1 124 ? -1.704 -10.915 -4.717 1.00 94.06 124 ILE A O 1
ATOM 987 N N . THR A 1 125 ? -1.276 -8.736 -4.942 1.00 94.00 125 THR A N 1
ATOM 988 C CA . THR A 1 125 ? -1.574 -8.663 -6.371 1.00 94.00 125 THR A CA 1
ATOM 989 C C . THR A 1 125 ? -0.428 -7.947 -7.059 1.00 94.00 125 THR A C 1
ATOM 991 O O . THR A 1 125 ? -0.186 -6.775 -6.794 1.00 94.00 125 THR A O 1
ATOM 994 N N . ILE A 1 126 ? 0.274 -8.647 -7.944 1.00 89.56 126 ILE A N 1
ATOM 995 C CA . ILE A 1 126 ? 1.348 -8.074 -8.757 1.00 89.56 126 ILE A CA 1
ATOM 996 C C . ILE A 1 126 ? 0.878 -8.119 -10.204 1.00 89.56 126 ILE A C 1
ATOM 998 O O . ILE A 1 126 ? 0.561 -9.183 -10.728 1.00 89.56 126 ILE A O 1
ATOM 1002 N N . THR A 1 127 ? 0.779 -6.954 -10.835 1.00 87.88 127 THR A N 1
ATOM 1003 C CA . THR A 1 127 ? 0.442 -6.820 -12.253 1.00 87.88 127 THR A CA 1
ATOM 1004 C C . THR A 1 127 ? 1.676 -6.324 -12.983 1.00 87.88 127 THR A C 1
ATOM 1006 O O . THR A 1 127 ? 2.066 -5.167 -12.843 1.00 87.88 127 THR A O 1
ATOM 1009 N N . GLN A 1 128 ? 2.298 -7.210 -13.751 1.00 81.12 128 GLN A N 1
ATOM 1010 C CA . GLN A 1 128 ? 3.429 -6.874 -14.604 1.00 81.12 128 GLN A CA 1
ATOM 1011 C C . GLN A 1 128 ? 2.912 -6.312 -15.929 1.00 81.12 128 GLN A C 1
ATOM 1013 O O . GLN A 1 128 ? 2.111 -6.955 -16.610 1.00 81.12 128 GLN A O 1
ATOM 1018 N N . LEU A 1 129 ? 3.392 -5.129 -16.319 1.00 71.12 129 LEU A N 1
ATOM 1019 C CA . LEU A 1 129 ? 3.276 -4.707 -17.710 1.00 71.12 129 LEU A CA 1
ATOM 1020 C C . LEU A 1 129 ? 4.342 -5.465 -18.494 1.00 71.12 129 LEU A C 1
ATOM 1022 O O . LEU A 1 129 ? 5.532 -5.176 -18.395 1.00 71.12 129 LEU A O 1
ATOM 1026 N N . CYS A 1 130 ? 3.911 -6.457 -19.269 1.00 57.66 130 CYS A N 1
ATOM 1027 C CA . CYS A 1 130 ? 4.759 -7.017 -20.307 1.00 57.66 130 CYS A CA 1
ATOM 1028 C C . CYS A 1 130 ? 4.866 -5.963 -21.410 1.00 57.66 130 CYS A C 1
ATOM 1030 O O . CYS A 1 130 ? 3.989 -5.854 -22.268 1.00 57.66 130 CYS A O 1
ATOM 1032 N N . SER A 1 131 ? 5.927 -5.162 -21.387 1.00 52.12 131 SER A N 1
ATOM 1033 C CA . SER A 1 131 ? 6.385 -4.511 -22.604 1.00 52.12 131 SER A CA 1
ATOM 1034 C C . SER A 1 131 ? 6.781 -5.635 -23.554 1.00 52.12 131 SER A C 1
ATOM 1036 O O . SER A 1 131 ? 7.816 -6.267 -23.374 1.00 52.12 131 SER A O 1
ATOM 1038 N N . PHE A 1 132 ? 5.938 -5.940 -24.543 1.00 40.31 132 PHE A N 1
ATOM 1039 C CA . PHE A 1 132 ? 6.403 -6.699 -25.698 1.00 40.31 132 PHE A CA 1
ATOM 1040 C C . PHE A 1 132 ? 7.621 -5.946 -26.240 1.00 40.31 132 PHE A C 1
ATOM 1042 O O . PHE A 1 132 ? 7.458 -4.801 -26.682 1.00 40.31 132 PHE A O 1
ATOM 1049 N N . PRO A 1 133 ? 8.837 -6.519 -26.228 1.00 42.09 133 PRO A N 1
ATOM 1050 C CA . PRO A 1 133 ? 9.842 -5.987 -27.110 1.00 42.09 133 PRO A CA 1
ATOM 1051 C C . PRO A 1 133 ? 9.307 -6.283 -28.510 1.00 42.09 133 PRO A C 1
ATOM 1053 O O . PRO A 1 133 ? 9.032 -7.432 -28.856 1.00 42.09 133 PRO A O 1
ATOM 1056 N N . TYR A 1 134 ? 9.146 -5.251 -29.336 1.00 39.62 134 TYR A N 1
ATOM 1057 C CA . TYR A 1 134 ? 8.826 -5.438 -30.753 1.00 39.62 134 TYR A CA 1
ATOM 1058 C C . TYR A 1 134 ? 9.870 -6.304 -31.486 1.00 39.62 134 TYR A C 1
ATOM 1060 O O . TYR A 1 134 ? 9.651 -6.645 -32.642 1.00 39.62 134 TYR A O 1
ATOM 1068 N N . TYR A 1 135 ? 10.967 -6.706 -30.831 1.00 43.53 135 TYR A N 1
ATOM 1069 C CA . TYR A 1 135 ? 11.931 -7.661 -31.352 1.00 43.53 135 TYR A CA 1
ATOM 1070 C C . TYR A 1 135 ? 12.488 -8.565 -30.235 1.00 43.53 135 TYR A C 1
ATOM 1072 O O . TYR A 1 135 ? 13.210 -8.100 -29.363 1.00 43.53 135 TYR A O 1
ATOM 1080 N N . LEU A 1 136 ? 12.196 -9.865 -30.368 1.00 45.81 136 LEU A N 1
ATOM 1081 C CA . LEU A 1 136 ? 12.958 -11.034 -29.896 1.00 45.81 136 LEU A CA 1
ATOM 1082 C C . LEU A 1 136 ? 12.907 -11.456 -28.406 1.00 45.81 136 LEU A C 1
ATOM 1084 O O . LEU A 1 136 ? 13.431 -10.795 -27.519 1.00 45.81 136 LEU A O 1
ATOM 1088 N N . SER A 1 137 ? 12.392 -12.688 -28.259 1.00 44.91 137 SER A N 1
ATOM 1089 C CA . SER A 1 137 ? 12.781 -13.777 -27.344 1.00 44.91 137 SER A CA 1
ATOM 1090 C C . SER A 1 137 ? 12.427 -13.664 -25.854 1.00 44.91 137 SER A C 1
ATOM 1092 O O . SER A 1 137 ? 13.116 -13.002 -25.092 1.00 44.91 137 SER A O 1
ATOM 1094 N N . ASP A 1 138 ? 11.367 -14.405 -25.499 1.00 47.75 138 ASP A N 1
ATOM 1095 C CA . ASP A 1 138 ? 10.915 -14.914 -24.191 1.00 47.75 138 ASP A CA 1
ATOM 1096 C C . ASP A 1 138 ? 11.083 -14.014 -22.948 1.00 47.75 138 ASP A C 1
ATOM 1098 O O . ASP A 1 138 ? 12.198 -13.815 -22.462 1.00 47.75 138 ASP A O 1
ATOM 1102 N N . PRO A 1 139 ? 9.982 -13.530 -22.333 1.00 43.44 139 PRO A N 1
ATOM 1103 C CA . PRO A 1 139 ? 10.084 -12.762 -21.102 1.00 43.44 139 PRO A CA 1
ATOM 1104 C C . PRO A 1 139 ? 10.445 -13.688 -19.926 1.00 43.44 139 PRO A C 1
ATOM 1106 O O . PRO A 1 139 ? 9.810 -14.735 -19.755 1.00 43.44 139 PRO A O 1
ATOM 1109 N N . PRO A 1 140 ? 11.393 -13.305 -19.050 1.00 41.94 140 PRO A N 1
ATOM 1110 C CA . PRO A 1 140 ? 11.537 -13.957 -17.763 1.00 41.94 140 PRO A CA 1
ATOM 1111 C C . PRO A 1 140 ? 10.341 -13.534 -16.904 1.00 41.94 140 PRO A C 1
ATOM 1113 O O . PRO A 1 140 ? 10.348 -12.498 -16.243 1.00 41.94 140 PRO A O 1
ATOM 1116 N N . CYS A 1 141 ? 9.265 -14.315 -16.942 1.00 44.78 141 CYS A N 1
ATOM 1117 C CA . CYS A 1 141 ? 8.227 -14.219 -15.928 1.00 44.78 141 CYS A CA 1
ATOM 1118 C C . CYS A 1 141 ? 8.829 -14.683 -14.596 1.00 44.78 141 CYS A C 1
ATOM 1120 O O . CYS A 1 141 ? 9.386 -15.780 -14.515 1.00 44.78 141 CYS A O 1
ATOM 1122 N N . LEU A 1 142 ? 8.715 -13.853 -13.557 1.00 44.97 142 LEU A N 1
ATOM 1123 C CA . LEU A 1 142 ? 9.089 -14.216 -12.192 1.00 44.97 142 LEU A CA 1
ATOM 1124 C C . LEU A 1 142 ? 8.371 -15.516 -11.801 1.00 44.97 142 LEU A C 1
ATOM 1126 O O . LEU A 1 142 ? 7.145 -15.548 -11.679 1.00 44.97 142 LEU A O 1
ATOM 1130 N N . ARG A 1 143 ? 9.133 -16.594 -11.592 1.00 38.88 143 ARG A N 1
ATOM 1131 C CA . ARG A 1 143 ? 8.655 -17.749 -10.833 1.00 38.88 143 ARG A CA 1
ATOM 1132 C C . ARG A 1 143 ? 8.732 -17.380 -9.358 1.00 38.88 143 ARG A C 1
ATOM 1134 O O . ARG A 1 143 ? 9.814 -17.329 -8.785 1.00 38.88 143 ARG A O 1
ATOM 1141 N N . LEU A 1 144 ? 7.577 -17.111 -8.759 1.00 42.81 144 LEU A N 1
ATOM 1142 C CA . LEU A 1 144 ? 7.425 -17.205 -7.312 1.00 42.81 144 LEU A CA 1
ATOM 1143 C C . LEU A 1 144 ? 7.501 -18.695 -6.961 1.00 42.81 144 LEU A C 1
ATOM 1145 O O . LEU A 1 144 ? 6.505 -19.408 -7.071 1.00 42.81 144 LEU A O 1
ATOM 1149 N N . ASP A 1 145 ? 8.694 -19.180 -6.623 1.00 38.75 145 ASP A N 1
ATOM 1150 C CA . ASP A 1 145 ? 8.843 -20.513 -6.047 1.00 38.75 145 ASP A CA 1
ATOM 1151 C C . ASP A 1 145 ? 8.334 -20.474 -4.602 1.00 38.75 145 ASP A C 1
ATOM 1153 O O . ASP A 1 145 ? 8.995 -19.988 -3.685 1.00 38.75 145 ASP A O 1
ATOM 1157 N N . ASP A 1 146 ? 7.120 -20.987 -4.425 1.00 38.41 146 ASP A N 1
ATOM 1158 C CA . ASP A 1 146 ? 6.512 -21.2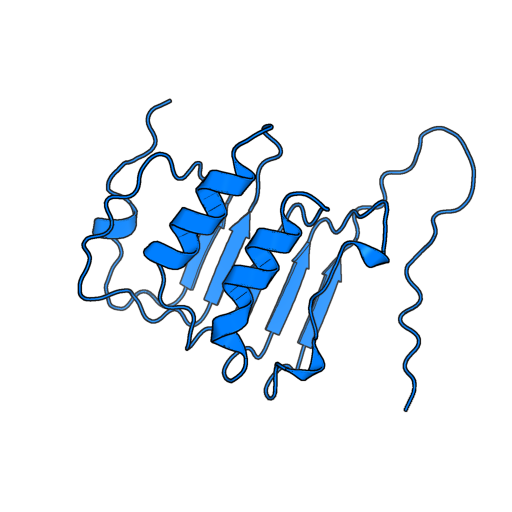86 -3.135 1.00 38.41 146 ASP A CA 1
ATOM 1159 C C . ASP A 1 146 ? 7.253 -22.484 -2.517 1.00 38.41 146 ASP A C 1
ATOM 1161 O O . ASP A 1 146 ? 7.018 -23.645 -2.871 1.00 38.41 146 ASP A O 1
ATOM 1165 N N . LYS A 1 147 ? 8.221 -22.215 -1.636 1.00 36.09 147 LYS A N 1
ATOM 1166 C CA . LYS A 1 147 ? 8.799 -23.250 -0.772 1.00 36.09 147 LYS A CA 1
ATOM 1167 C C . LYS A 1 147 ? 8.090 -23.229 0.579 1.00 36.09 147 LYS A C 1
ATOM 1169 O O . LYS A 1 147 ? 8.399 -22.402 1.432 1.00 36.09 147 LYS A O 1
ATOM 1174 N N . ARG A 1 148 ? 7.154 -24.176 0.708 1.00 42.47 148 ARG A N 1
ATOM 11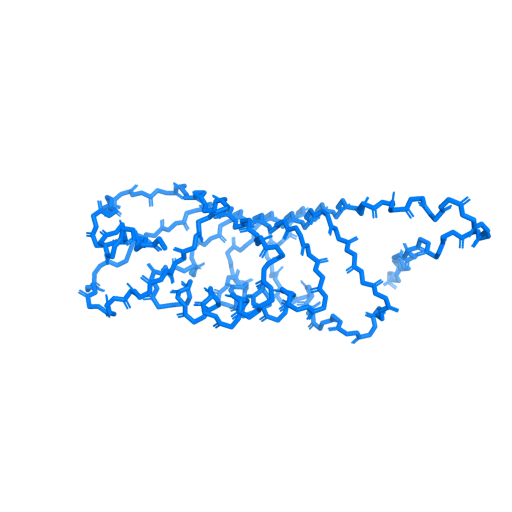75 C CA . ARG A 1 148 ? 6.604 -24.707 1.966 1.00 42.47 148 ARG A CA 1
ATOM 1176 C C . ARG A 1 148 ? 7.676 -25.041 2.997 1.00 42.47 148 ARG A C 1
ATOM 1178 O O . ARG A 1 148 ? 8.739 -25.564 2.588 1.00 42.47 148 ARG A O 1
#

Secondary structure (DSSP, 8-state):
----TTTTTTS-TT--EEEESS----------SS--B-SEEEEPPP--TT-HHHHHHHHHHH-B-TT--EEEE-S-STTTHHHHHHHHGGGTTT--EEEEES---S-GGG----GGG-TT--EEEEE------SS-S-----------

Foldseek 3Di:
DDFPQCPLVPDDLQEAEDAAAPGQNDHHDLDDPRARAYQYYHHEDDPDPPSLVVVLVVLVRRHDCLQHQYYEYEPAELSNLVSVLSSCVSPQAHHAEYHYYQHDYPDPVSHDDPPVSNPNHNYYHYHHDPPPPPDDDDDPDDPPPDDD

Organism: Amanita muscaria (strain Koide BX008) (NCBI:txid946122)

InterPro domains:
  IPR032675 Leucine-rich repeat domain superfamily [G3DSA:3.80.10.10] (3-139)